Protein AF-A0A3M2YU98-F1 (afdb_monomer)

pLDDT: mean 91.95, std 7.42, range [61.0, 97.5]

Sequence (70 aa):
MCGRYALFRWTPAFAALPGFPADQQAQWNISPADWVLIMRAAENKDGIELVRARWGLTPAWLTDLSKTPA

InterPro domains:
  IPR003738 SOS response associated peptidase (SRAP) [PF02586] (1-66)
  IPR036590 SOS response associated peptidase-like [G3DSA:3.90.1680.10] (1-70)
  IPR036590 SOS response associated peptidase-like [SSF143081] (2-69)

Organism: Pseudomonas syringae pv. maculicola (NCBI:txid59511)

Radius of gyration: 13.98 Å; Cα contacts (8 Å, |Δi|>4): 87; chains: 1; bounding box: 28×33×30 Å

Structure (mmCIF, N/CA/C/O backbone):
data_AF-A0A3M2YU98-F1
#
_entry.id   AF-A0A3M2YU98-F1
#
loop_
_atom_site.group_PDB
_atom_site.id
_atom_site.type_symbol
_atom_site.label_atom_id
_atom_site.label_alt_id
_atom_site.label_comp_id
_atom_site.label_asym_id
_atom_site.label_entity_id
_atom_site.label_seq_id
_atom_site.pdbx_PDB_ins_code
_atom_site.Cartn_x
_atom_site.Cartn_y
_atom_site.Cartn_z
_atom_site.occupancy
_atom_site.B_iso_or_equiv
_atom_site.auth_seq_id
_atom_site.auth_comp_id
_atom_site.auth_asym_id
_atom_site.auth_atom_id
_atom_site.pdbx_PDB_model_num
ATOM 1 N N . MET A 1 1 ? -1.509 5.247 -18.820 1.00 68.69 1 MET A N 1
ATOM 2 C CA . MET A 1 1 ? -1.112 4.452 -17.637 1.00 68.69 1 MET A CA 1
ATOM 3 C C . MET A 1 1 ? -0.096 5.280 -16.850 1.00 68.69 1 MET A C 1
ATOM 5 O O . MET A 1 1 ? 0.731 5.919 -17.486 1.00 68.69 1 MET A O 1
ATOM 9 N N . CYS A 1 2 ? -0.197 5.357 -15.521 1.00 86.81 2 CYS A N 1
ATOM 10 C CA . CYS A 1 2 ? 0.741 6.105 -14.671 1.00 86.81 2 CYS A CA 1
ATOM 11 C C . CYS A 1 2 ? 1.850 5.160 -14.185 1.00 86.81 2 CYS A C 1
ATOM 13 O O . CYS A 1 2 ? 1.532 4.089 -13.680 1.00 86.81 2 CYS A O 1
ATOM 15 N N . GLY A 1 3 ? 3.119 5.545 -14.353 1.00 93.44 3 GLY A N 1
ATOM 16 C CA . GLY A 1 3 ? 4.270 4.738 -13.935 1.00 93.44 3 GLY A CA 1
ATOM 17 C C . GLY A 1 3 ? 4.920 5.180 -12.625 1.00 93.44 3 GLY A C 1
ATOM 18 O O . GLY A 1 3 ? 5.759 4.457 -12.120 1.00 93.44 3 GLY A O 1
ATOM 19 N N . ARG A 1 4 ? 4.578 6.344 -12.059 1.00 96.56 4 ARG A N 1
ATOM 20 C CA . ARG A 1 4 ? 5.170 6.844 -10.804 1.00 96.56 4 ARG A CA 1
ATOM 21 C C . ARG A 1 4 ? 4.151 7.639 -10.008 1.00 96.56 4 ARG A C 1
ATOM 23 O O . ARG A 1 4 ? 3.443 8.463 -10.580 1.00 96.56 4 ARG A O 1
ATOM 30 N N . TYR A 1 5 ? 4.115 7.443 -8.698 1.00 96.94 5 TYR A N 1
ATOM 31 C CA . TYR A 1 5 ? 3.289 8.254 -7.803 1.00 96.94 5 TYR A CA 1
ATOM 32 C C . TYR A 1 5 ? 3.937 8.397 -6.426 1.00 96.94 5 TYR A C 1
ATOM 34 O O . TYR A 1 5 ? 5.037 7.904 -6.192 1.00 96.94 5 TYR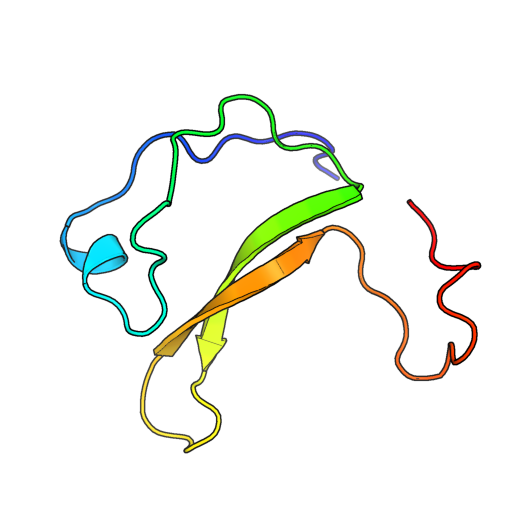 A O 1
ATOM 42 N N . ALA A 1 6 ? 3.277 9.111 -5.518 1.00 97.38 6 ALA A N 1
ATOM 43 C CA . ALA A 1 6 ? 3.792 9.369 -4.184 1.00 97.38 6 ALA A CA 1
ATOM 44 C C . ALA A 1 6 ? 2.715 9.121 -3.117 1.00 97.38 6 ALA A C 1
ATOM 46 O O . ALA A 1 6 ? 1.539 9.412 -3.334 1.00 97.38 6 ALA A O 1
ATOM 47 N N . LEU A 1 7 ? 3.137 8.617 -1.958 1.00 96.94 7 LEU A N 1
ATOM 48 C CA . LEU A 1 7 ? 2.351 8.484 -0.731 1.00 96.94 7 LEU A CA 1
ATOM 49 C C . LEU A 1 7 ? 3.173 9.092 0.410 1.00 96.94 7 LEU A C 1
ATOM 51 O O . LEU A 1 7 ? 3.884 8.407 1.137 1.00 96.94 7 LEU A O 1
ATOM 55 N N . PHE A 1 8 ? 3.126 10.414 0.523 1.00 97.00 8 PHE A N 1
ATOM 56 C CA . PHE A 1 8 ? 3.921 11.176 1.495 1.00 97.00 8 PHE A CA 1
ATOM 57 C C . PHE A 1 8 ? 3.066 11.886 2.549 1.00 97.00 8 PHE A C 1
ATOM 59 O O . PHE A 1 8 ? 3.595 12.511 3.463 1.00 97.00 8 PHE A O 1
ATOM 66 N N . ARG A 1 9 ? 1.739 11.808 2.414 1.00 96.38 9 ARG A N 1
ATOM 67 C CA . ARG A 1 9 ? 0.771 12.390 3.340 1.00 96.38 9 ARG A CA 1
ATOM 68 C C . ARG A 1 9 ? -0.470 11.510 3.400 1.00 96.38 9 ARG A C 1
ATOM 70 O O . ARG A 1 9 ? -0.890 10.962 2.386 1.00 96.38 9 ARG A O 1
ATOM 77 N N . TRP A 1 10 ? -1.077 11.430 4.576 1.00 96.69 10 TRP A N 1
ATOM 78 C CA . TRP A 1 10 ? -2.324 10.712 4.820 1.00 96.69 10 TRP A CA 1
ATOM 79 C C . TRP A 1 10 ? -3.136 11.409 5.913 1.00 96.69 10 TRP A C 1
ATOM 81 O O . TRP A 1 10 ? -2.629 12.267 6.640 1.00 96.69 10 TRP A O 1
ATOM 91 N N . THR A 1 11 ? -4.420 11.068 6.006 1.00 97.25 11 THR A N 1
ATOM 92 C CA . THR A 1 11 ? -5.304 11.571 7.062 1.00 97.25 11 THR A CA 1
ATOM 93 C C . THR A 1 11 ? -5.185 10.703 8.320 1.00 97.25 11 THR A C 1
ATOM 95 O O . THR A 1 11 ? -4.863 9.517 8.212 1.00 97.25 11 THR A O 1
ATOM 98 N N . PRO A 1 12 ? -5.500 11.239 9.513 1.00 97.00 12 PRO A N 1
ATOM 99 C CA . PRO A 1 12 ? -5.583 10.426 10.727 1.00 97.00 12 PRO A CA 1
ATOM 100 C C . PRO A 1 12 ? -6.579 9.267 10.601 1.00 97.00 12 PRO A C 1
ATOM 102 O O . PRO A 1 12 ? -6.300 8.172 11.068 1.00 97.00 12 PRO A O 1
ATOM 105 N N 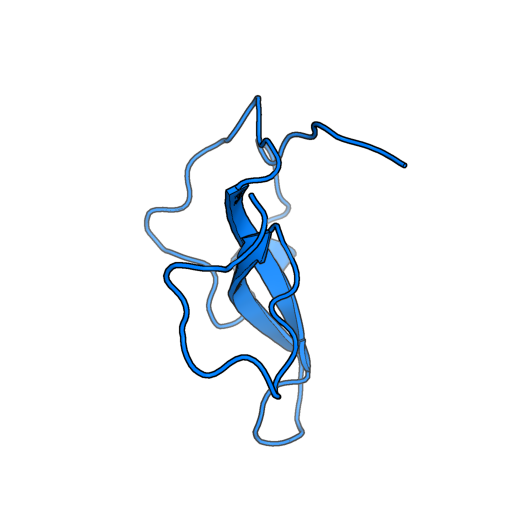. ALA A 1 13 ? -7.706 9.479 9.910 1.00 96.56 13 ALA A N 1
ATOM 106 C CA . ALA A 1 13 ? -8.701 8.433 9.670 1.00 96.56 13 ALA A CA 1
ATOM 107 C C . ALA A 1 13 ? -8.143 7.275 8.827 1.00 96.56 13 ALA A C 1
ATOM 109 O O . ALA A 1 1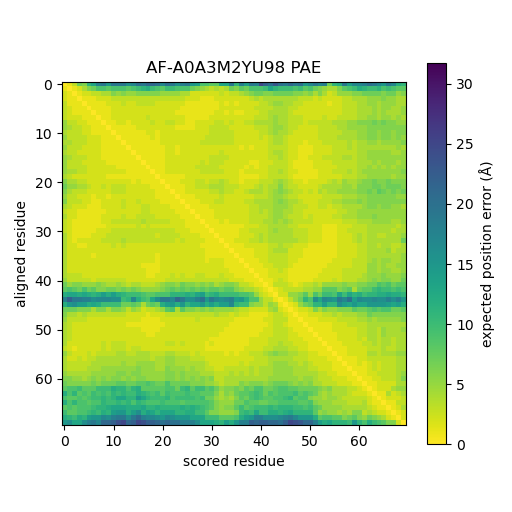3 ? -8.410 6.119 9.130 1.00 96.56 13 ALA A O 1
ATOM 110 N N . PHE A 1 14 ? -7.332 7.574 7.806 1.00 95.56 14 PHE A N 1
ATOM 111 C CA . PHE A 1 14 ? -6.651 6.548 7.015 1.00 95.56 14 PHE A CA 1
ATO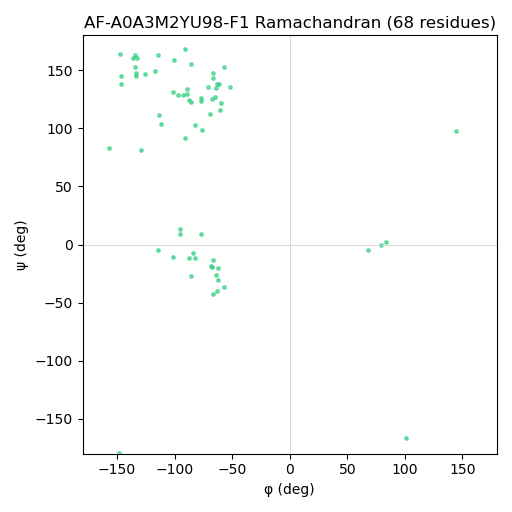M 112 C C . PHE A 1 14 ? -5.612 5.789 7.850 1.00 95.56 14 PHE A C 1
ATOM 114 O O . PHE A 1 14 ? -5.555 4.566 7.785 1.00 95.56 14 PHE A O 1
ATOM 121 N N . ALA A 1 15 ? -4.833 6.498 8.674 1.00 96.81 15 ALA A N 1
ATOM 122 C CA . ALA A 1 15 ? -3.849 5.881 9.567 1.00 96.81 15 ALA A CA 1
ATOM 123 C C . ALA A 1 15 ? -4.466 5.063 10.714 1.00 96.81 15 ALA A C 1
ATOM 125 O O . ALA A 1 15 ? -3.784 4.236 11.309 1.00 96.81 15 ALA A O 1
ATOM 126 N N . ALA A 1 16 ? -5.745 5.284 11.023 1.00 96.06 16 ALA A N 1
ATOM 127 C CA . ALA A 1 16 ? -6.491 4.514 12.012 1.00 96.06 16 ALA A CA 1
ATOM 128 C C . ALA A 1 16 ? -7.083 3.210 11.447 1.00 96.06 16 ALA A C 1
ATOM 130 O O . ALA A 1 16 ? -7.641 2.422 12.211 1.00 96.06 16 ALA A O 1
ATOM 131 N N . LEU A 1 17 ? -6.998 2.979 10.130 1.00 95.75 17 LEU A N 1
ATOM 132 C CA . LEU A 1 17 ? -7.502 1.747 9.533 1.00 95.75 17 LEU A CA 1
ATOM 133 C C . LEU A 1 17 ? -6.675 0.537 9.994 1.00 95.75 17 LEU A C 1
ATOM 135 O O . LEU A 1 17 ? -5.446 0.637 10.099 1.00 95.75 17 LEU A O 1
ATOM 139 N N . PRO A 1 18 ? -7.318 -0.626 10.216 1.00 95.31 18 PRO A N 1
ATOM 140 C CA . PRO A 1 18 ? -6.610 -1.866 10.501 1.00 95.31 18 PRO A CA 1
ATOM 141 C C . PRO A 1 18 ? -5.537 -2.144 9.446 1.00 95.31 18 PRO A C 1
ATOM 143 O O . PRO A 1 18 ? -5.778 -1.982 8.251 1.00 95.31 18 PRO A O 1
ATOM 146 N N . GLY A 1 19 ? -4.346 -2.541 9.893 1.00 95.00 19 GLY A N 1
ATOM 147 C CA . GLY A 1 19 ? -3.223 -2.858 9.010 1.00 95.00 19 GLY A CA 1
ATOM 148 C C . GLY A 1 19 ? -2.388 -1.659 8.541 1.00 95.00 19 GLY A C 1
ATOM 149 O O . GLY A 1 19 ? -1.413 -1.858 7.814 1.00 95.00 19 GLY A O 1
ATOM 150 N N . PHE A 1 20 ? -2.687 -0.426 8.980 1.00 96.94 20 PHE A N 1
ATOM 151 C CA . PHE A 1 20 ? -1.764 0.694 8.770 1.00 96.94 20 PHE A CA 1
ATOM 152 C C . PHE A 1 20 ? -0.405 0.406 9.453 1.00 96.94 20 PHE A C 1
ATOM 154 O O . PHE A 1 20 ? -0.375 0.184 10.667 1.00 96.94 20 PHE A O 1
ATOM 161 N N . PRO A 1 21 ? 0.729 0.389 8.722 1.00 95.38 21 PRO A N 1
ATOM 162 C CA . PRO A 1 21 ? 2.014 0.008 9.306 1.00 95.38 21 PRO A CA 1
ATOM 163 C C . PRO A 1 21 ? 2.558 1.067 10.275 1.00 95.38 21 PRO A C 1
ATOM 165 O O . PRO A 1 21 ? 2.601 2.251 9.945 1.00 95.38 21 PRO A O 1
ATOM 168 N N . ALA A 1 22 ? 3.056 0.644 11.442 1.00 93.94 22 ALA A N 1
ATOM 169 C CA . ALA A 1 22 ? 3.668 1.549 12.425 1.00 93.94 22 ALA A CA 1
ATOM 170 C C . ALA A 1 22 ? 4.948 2.233 11.903 1.00 93.94 22 ALA A C 1
ATOM 172 O O . ALA A 1 22 ? 5.303 3.325 12.336 1.00 93.94 22 ALA A O 1
ATOM 173 N N . ASP A 1 23 ? 5.628 1.590 10.957 1.00 94.69 23 ASP A N 1
ATOM 174 C CA . ASP A 1 23 ? 6.833 2.051 10.271 1.00 94.69 23 ASP A CA 1
ATOM 175 C C . ASP A 1 23 ? 6.528 2.747 8.931 1.00 94.69 23 ASP A C 1
ATOM 177 O O . ASP A 1 23 ? 7.439 2.942 8.126 1.00 94.69 23 ASP A O 1
ATOM 181 N N . GLN A 1 24 ? 5.269 3.114 8.649 1.00 95.44 24 GLN A N 1
ATOM 182 C CA . GLN A 1 24 ? 4.916 3.787 7.399 1.00 95.44 24 GLN A CA 1
ATOM 183 C C . GLN A 1 24 ? 5.652 5.129 7.271 1.00 95.44 24 GLN A C 1
ATOM 185 O O . GLN A 1 24 ? 5.414 6.074 8.022 1.00 95.44 24 GLN A O 1
ATOM 190 N N . GLN A 1 25 ? 6.522 5.221 6.264 1.00 95.06 25 GLN A N 1
ATOM 191 C CA . GLN A 1 25 ? 7.267 6.431 5.926 1.00 95.06 25 GLN A CA 1
ATOM 192 C C . GLN A 1 25 ? 6.626 7.165 4.748 1.00 95.06 25 GLN A C 1
ATOM 194 O O . GLN A 1 25 ? 5.898 6.582 3.940 1.00 95.06 25 GLN A O 1
ATOM 199 N N . ALA A 1 26 ? 6.932 8.455 4.630 1.00 96.56 26 ALA A N 1
ATOM 200 C CA . ALA A 1 26 ? 6.594 9.226 3.447 1.00 96.56 26 ALA A CA 1
ATOM 201 C C . ALA A 1 26 ? 7.411 8.742 2.237 1.00 96.56 26 ALA A C 1
ATOM 203 O O . ALA A 1 26 ? 8.641 8.732 2.267 1.00 96.56 26 ALA A O 1
ATOM 204 N N . GLN A 1 27 ? 6.729 8.377 1.153 1.00 96.94 27 GLN A N 1
ATOM 205 C CA . GLN A 1 27 ? 7.335 7.923 -0.097 1.00 96.94 27 GLN A CA 1
ATOM 206 C C . GLN A 1 27 ? 7.049 8.944 -1.203 1.00 96.94 27 GLN A C 1
ATOM 208 O O . GLN A 1 27 ? 5.910 9.108 -1.637 1.00 96.94 27 GLN A O 1
ATOM 213 N N . TRP A 1 28 ? 8.087 9.634 -1.672 1.00 97.50 28 TRP A N 1
ATOM 214 C CA . TRP A 1 28 ? 7.977 10.693 -2.689 1.00 97.50 28 TRP A CA 1
ATOM 215 C C . TRP A 1 28 ? 8.040 10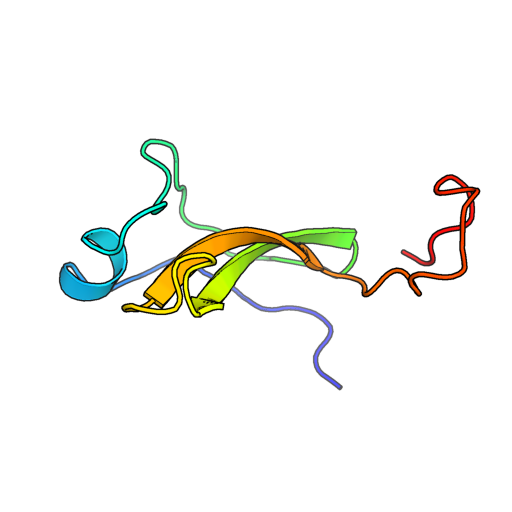.180 -4.126 1.00 97.50 28 TRP A C 1
ATOM 217 O O . TRP A 1 28 ? 7.795 10.930 -5.069 1.00 97.50 28 TRP A O 1
ATOM 227 N N . ASN A 1 29 ? 8.418 8.915 -4.294 1.00 96.69 29 ASN A N 1
ATOM 228 C CA . ASN A 1 29 ? 8.683 8.337 -5.592 1.00 96.69 29 ASN A CA 1
ATOM 229 C C . ASN A 1 29 ? 8.535 6.809 -5.565 1.00 96.69 29 ASN A C 1
ATOM 231 O O . ASN A 1 29 ? 9.517 6.087 -5.422 1.00 96.69 29 ASN A O 1
ATOM 235 N N . ILE A 1 30 ? 7.300 6.348 -5.699 1.00 97.00 30 ILE A N 1
ATOM 236 C CA . ILE A 1 30 ? 6.940 4.942 -5.847 1.00 97.00 30 ILE A CA 1
ATOM 237 C C . ILE A 1 30 ? 6.955 4.613 -7.339 1.00 97.00 30 ILE A C 1
ATOM 239 O O . ILE A 1 30 ? 6.348 5.331 -8.139 1.00 97.00 30 ILE A O 1
ATOM 243 N N . SER A 1 31 ? 7.646 3.540 -7.706 1.00 96.19 31 SER A N 1
ATOM 244 C CA . SER A 1 31 ? 7.771 3.023 -9.072 1.00 96.19 31 SER A CA 1
ATOM 245 C C . SER A 1 31 ? 7.101 1.649 -9.188 1.00 96.19 31 SER A C 1
ATOM 247 O O . SER A 1 31 ? 6.856 0.998 -8.165 1.00 96.19 31 SER A O 1
ATOM 249 N N . PRO A 1 32 ? 6.805 1.160 -10.410 1.00 94.56 32 PRO A N 1
ATOM 250 C CA . PRO A 1 32 ? 6.445 -0.232 -10.587 1.00 94.56 32 PRO A CA 1
ATOM 251 C C . PRO A 1 32 ? 7.609 -1.036 -10.034 1.00 94.56 32 PRO A C 1
ATOM 253 O O . PRO A 1 32 ? 8.748 -0.572 -9.972 1.00 94.56 32 PRO A O 1
ATOM 256 N N . ALA A 1 33 ? 7.307 -2.224 -9.580 1.00 92.25 33 ALA A N 1
ATOM 257 C CA . ALA A 1 33 ? 8.246 -3.007 -8.821 1.00 92.25 33 ALA A CA 1
ATOM 258 C C . ALA A 1 33 ? 8.424 -2.651 -7.307 1.00 92.25 33 ALA A C 1
ATOM 260 O O . ALA A 1 33 ? 9.095 -3.392 -6.584 1.00 92.25 33 ALA A O 1
ATOM 261 N N . ASP A 1 34 ? 7.723 -1.649 -6.766 1.00 94.19 34 ASP A N 1
ATOM 262 C CA . ASP A 1 34 ? 7.753 -1.360 -5.321 1.00 94.19 34 ASP A CA 1
ATOM 263 C C . ASP A 1 34 ? 6.665 -2.095 -4.512 1.00 94.19 34 ASP A C 1
ATOM 265 O O . ASP A 1 34 ? 5.721 -2.690 -5.053 1.00 94.19 34 ASP A O 1
ATOM 269 N N . TRP A 1 35 ? 6.807 -2.053 -3.183 1.00 93.44 35 TRP A N 1
ATOM 270 C CA . TRP A 1 35 ? 5.747 -2.383 -2.228 1.00 93.44 35 TRP A CA 1
ATOM 271 C C . TRP A 1 35 ? 4.925 -1.142 -1.903 1.00 93.44 35 TRP A C 1
ATOM 273 O O . TRP A 1 35 ? 5.467 -0.076 -1.610 1.00 93.44 35 TRP A O 1
AT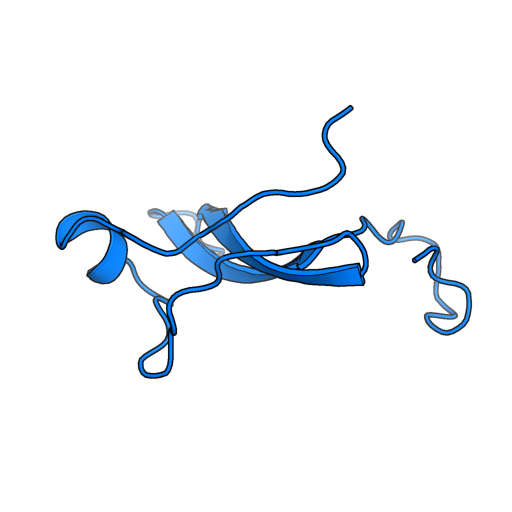OM 283 N N . VAL A 1 36 ? 3.607 -1.300 -1.932 1.00 95.44 36 VAL A N 1
ATOM 284 C CA . VAL A 1 36 ? 2.643 -0.211 -1.807 1.00 95.44 36 VAL A CA 1
ATOM 285 C C . VAL A 1 36 ? 1.537 -0.592 -0.837 1.00 95.44 36 VAL A C 1
ATOM 287 O O . VAL A 1 36 ? 1.226 -1.771 -0.665 1.00 95.44 36 VAL A O 1
ATOM 290 N N . LEU A 1 37 ? 0.939 0.406 -0.194 1.00 96.56 37 LEU A N 1
ATOM 291 C CA . LEU A 1 37 ? -0.206 0.197 0.681 1.00 96.56 37 LEU A CA 1
ATOM 292 C C . LEU A 1 37 ? -1.491 0.242 -0.152 1.00 96.56 37 LEU A C 1
ATOM 294 O O . LEU A 1 37 ? -1.735 1.223 -0.856 1.00 96.56 37 LEU A O 1
ATOM 298 N N . ILE A 1 38 ? -2.300 -0.812 -0.078 1.00 95.88 38 ILE A N 1
ATOM 299 C CA . ILE A 1 38 ? -3.611 -0.881 -0.729 1.00 95.88 38 ILE A CA 1
ATOM 300 C C . ILE A 1 38 ? -4.707 -1.011 0.320 1.00 95.88 38 ILE A C 1
ATOM 302 O O . ILE A 1 38 ? -4.498 -1.613 1.370 1.00 95.88 38 ILE A O 1
ATOM 306 N N . MET A 1 39 ? -5.881 -0.471 0.010 1.00 95.81 39 MET A N 1
ATOM 307 C CA . MET A 1 39 ? -7.093 -0.684 0.792 1.00 95.81 39 MET A CA 1
ATOM 308 C C . MET A 1 39 ? -7.912 -1.794 0.145 1.00 95.81 39 MET A C 1
ATOM 310 O O . MET A 1 39 ? -8.187 -1.734 -1.055 1.00 95.81 39 MET A O 1
ATOM 314 N N . ARG A 1 40 ? -8.303 -2.798 0.927 1.00 95.19 40 ARG A N 1
ATOM 315 C CA . ARG A 1 40 ? -9.153 -3.902 0.468 1.00 95.19 40 ARG A CA 1
ATOM 316 C C . ARG A 1 40 ? -10.265 -4.188 1.472 1.00 95.19 40 ARG A C 1
ATOM 318 O O . ARG A 1 40 ? -10.188 -3.763 2.622 1.00 95.19 40 ARG A O 1
ATOM 325 N N . ALA A 1 41 ? -11.292 -4.909 1.030 1.00 95.44 41 ALA A N 1
ATOM 326 C CA . ALA A 1 41 ? -12.268 -5.495 1.943 1.00 95.44 41 ALA A CA 1
ATOM 327 C C . ALA A 1 41 ? -11.572 -6.525 2.845 1.00 95.44 41 ALA A C 1
ATOM 329 O O . ALA A 1 41 ? -10.737 -7.295 2.362 1.00 95.44 41 ALA A O 1
ATOM 330 N N . ALA A 1 42 ? -11.915 -6.526 4.131 1.00 92.75 42 ALA A N 1
ATOM 331 C CA . ALA A 1 42 ? -11.357 -7.475 5.084 1.00 92.75 42 ALA A CA 1
ATOM 332 C C . ALA A 1 42 ? -11.805 -8.915 4.766 1.00 92.75 42 ALA A C 1
ATOM 334 O O . ALA A 1 42 ? -12.916 -9.152 4.284 1.00 92.75 42 ALA A O 1
ATOM 335 N N . GLU A 1 43 ? -10.946 -9.898 5.050 1.00 86.50 43 GLU A N 1
ATOM 336 C CA . GLU A 1 43 ? -11.213 -11.315 4.742 1.00 86.50 43 GLU A CA 1
ATOM 337 C C . GLU A 1 43 ? -12.435 -11.873 5.487 1.00 86.50 43 GLU A C 1
ATOM 339 O O . GLU A 1 43 ? -13.159 -12.719 4.960 1.00 86.50 43 GLU A O 1
ATOM 344 N N . ASN A 1 44 ? -12.720 -11.351 6.682 1.00 84.69 44 ASN A N 1
ATOM 345 C CA . ASN A 1 44 ? -13.901 -11.697 7.475 1.00 84.69 44 ASN A CA 1
ATOM 346 C C . ASN A 1 44 ? -15.203 -11.031 6.975 1.00 84.69 44 ASN A C 1
ATOM 348 O O . ASN A 1 44 ? -16.225 -11.161 7.640 1.00 84.69 44 ASN A O 1
ATOM 352 N N . LYS A 1 45 ? -15.184 -10.376 5.802 1.00 76.81 45 LYS A N 1
ATOM 353 C CA . LYS A 1 45 ? -16.311 -9.708 5.116 1.00 76.81 45 LYS A CA 1
ATOM 354 C C . LYS A 1 45 ? -16.870 -8.454 5.791 1.00 76.81 45 LYS A C 1
ATOM 356 O O . LYS A 1 45 ? -17.685 -7.776 5.168 1.00 76.81 45 LYS A O 1
ATOM 361 N N . ASP A 1 46 ? -16.381 -8.097 6.973 1.00 85.00 46 ASP A N 1
ATOM 362 C CA . ASP A 1 46 ? -16.819 -6.911 7.700 1.00 85.00 46 ASP A CA 1
ATOM 363 C C . ASP A 1 46 ? -15.699 -5.867 7.751 1.00 85.00 46 ASP A C 1
ATOM 365 O O . ASP A 1 46 ? -14.748 -5.960 8.525 1.00 85.00 46 ASP A O 1
ATOM 369 N N . GLY A 1 47 ? -15.841 -4.835 6.917 1.00 90.94 47 GLY A N 1
ATOM 370 C CA . GLY A 1 47 ? -14.988 -3.649 6.937 1.00 90.94 47 GLY A CA 1
ATOM 371 C C . GLY A 1 47 ? -13.891 -3.614 5.873 1.00 90.94 47 GLY A C 1
ATOM 372 O O . GLY A 1 47 ? -13.898 -4.347 4.882 1.00 90.94 47 GLY A O 1
ATOM 373 N N . ILE A 1 48 ? -12.965 -2.679 6.075 1.00 95.31 48 ILE A N 1
ATOM 374 C CA . ILE A 1 48 ? -11.835 -2.393 5.191 1.00 95.31 48 ILE A CA 1
ATOM 375 C C . ILE A 1 48 ? -10.535 -2.448 5.985 1.00 95.31 48 ILE A C 1
ATOM 377 O O . ILE A 1 48 ? -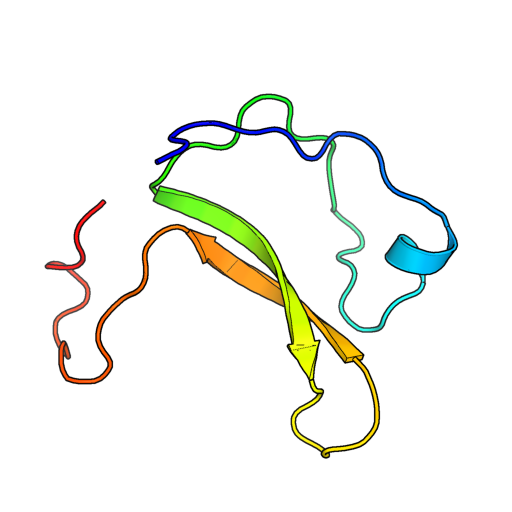10.492 -2.067 7.155 1.00 95.31 48 ILE A O 1
ATOM 381 N N . GLU A 1 49 ? -9.471 -2.881 5.328 1.00 96.00 49 GLU A N 1
ATOM 382 C CA . GLU A 1 49 ? -8.130 -2.930 5.898 1.00 96.00 49 GLU A CA 1
ATOM 383 C C . GLU A 1 49 ? -7.093 -2.420 4.901 1.00 96.00 49 GLU A C 1
ATOM 385 O O . GLU A 1 49 ? -7.322 -2.376 3.686 1.00 96.00 49 GLU A O 1
ATOM 390 N N . LEU A 1 50 ? -5.939 -2.041 5.436 1.00 96.88 50 LEU A N 1
ATOM 391 C CA . LEU A 1 50 ? -4.759 -1.687 4.674 1.00 96.88 50 LEU A CA 1
ATOM 392 C C . LEU A 1 50 ? -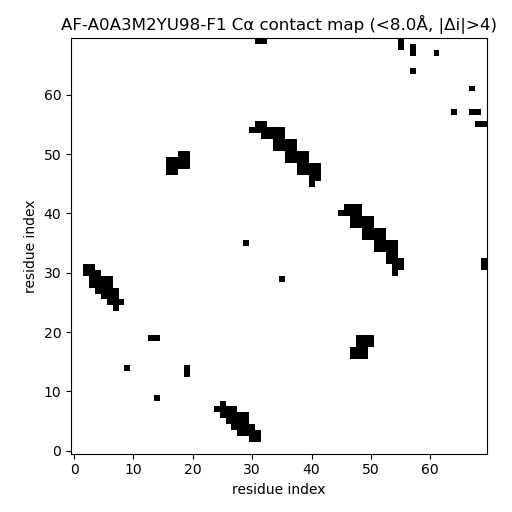3.776 -2.850 4.686 1.00 96.88 50 LEU A C 1
ATOM 394 O O . LEU A 1 50 ? -3.446 -3.389 5.737 1.00 96.88 50 LEU A O 1
ATOM 398 N N . VAL A 1 51 ? -3.278 -3.217 3.511 1.00 96.12 51 VAL A N 1
ATOM 399 C CA . VAL A 1 51 ? -2.268 -4.270 3.374 1.00 96.12 51 VAL A CA 1
ATOM 400 C C . VAL A 1 51 ? -1.144 -3.818 2.457 1.00 96.12 51 VAL A C 1
ATOM 402 O O . VAL A 1 51 ? -1.356 -3.056 1.510 1.00 96.12 51 VAL A O 1
ATOM 405 N N . ARG A 1 52 ? 0.074 -4.293 2.734 1.00 95.75 52 ARG A N 1
ATOM 406 C CA . ARG A 1 52 ? 1.203 -4.124 1.816 1.00 95.75 52 ARG A CA 1
ATOM 407 C C . ARG A 1 52 ? 1.059 -5.117 0.672 1.00 95.75 52 ARG A C 1
ATOM 409 O O . ARG A 1 52 ? 0.952 -6.319 0.895 1.00 95.75 52 ARG A O 1
ATOM 416 N N . ALA A 1 53 ? 1.091 -4.606 -0.548 1.00 94.62 53 ALA A N 1
ATOM 417 C CA . ALA A 1 53 ? 1.037 -5.395 -1.763 1.00 94.62 53 ALA A CA 1
ATOM 418 C C . ALA A 1 53 ? 2.117 -4.944 -2.740 1.00 94.62 53 ALA A C 1
ATOM 420 O O . ALA A 1 53 ? 2.668 -3.847 -2.654 1.00 94.62 53 ALA A O 1
ATOM 421 N N . ARG A 1 54 ? 2.425 -5.824 -3.679 1.00 93.19 54 ARG A N 1
ATOM 422 C CA . ARG A 1 54 ? 3.435 -5.595 -4.695 1.00 93.19 54 ARG A CA 1
ATOM 423 C C . ARG A 1 54 ? 2.793 -4.847 -5.870 1.00 93.19 54 ARG A C 1
ATOM 425 O O . ARG A 1 54 ? 1.796 -5.318 -6.415 1.00 93.19 54 ARG A O 1
ATOM 432 N N . TRP A 1 55 ? 3.311 -3.673 -6.251 1.00 94.38 55 TRP A N 1
ATOM 433 C CA . TRP A 1 55 ? 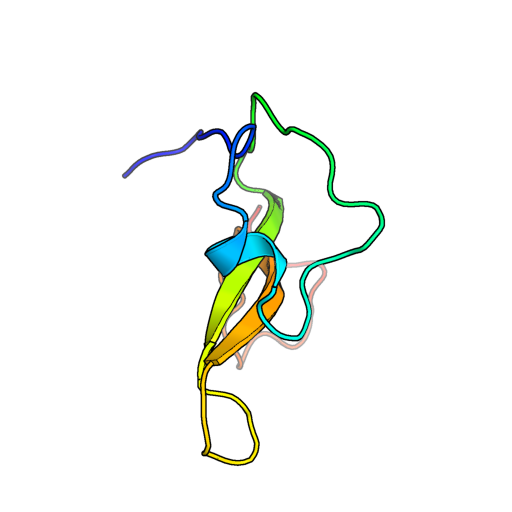2.800 -2.957 -7.426 1.00 94.38 55 TRP A CA 1
ATOM 434 C C . TRP A 1 55 ? 3.310 -3.632 -8.702 1.00 94.38 55 TRP A C 1
ATOM 436 O O . TRP A 1 55 ? 4.461 -3.459 -9.106 1.00 94.38 55 TRP A O 1
ATOM 446 N N . GLY A 1 56 ? 2.437 -4.463 -9.266 1.00 92.00 56 GLY A N 1
ATOM 447 C CA . GLY A 1 56 ? 2.705 -5.357 -10.389 1.00 92.00 56 GLY A CA 1
ATOM 448 C C . GLY A 1 56 ? 1.912 -6.641 -10.173 1.00 92.00 56 GLY A C 1
ATOM 449 O O . GLY A 1 56 ? 2.306 -7.483 -9.373 1.00 92.00 56 GLY A O 1
ATOM 450 N N . LEU A 1 57 ? 0.743 -6.757 -10.810 1.00 91.31 57 LEU A N 1
ATOM 451 C CA . LEU A 1 57 ? -0.165 -7.879 -10.571 1.00 91.31 57 LEU A CA 1
ATOM 452 C C . LEU A 1 57 ? 0.435 -9.173 -11.131 1.00 91.31 57 LEU A C 1
ATOM 454 O O . LEU A 1 57 ? 0.507 -9.350 -12.347 1.00 91.31 57 LEU A O 1
ATOM 458 N N . THR A 1 58 ? 0.801 -10.096 -10.246 1.00 90.75 58 THR A N 1
ATOM 459 C CA . THR A 1 58 ? 1.169 -11.458 -10.633 1.00 90.75 58 THR A CA 1
ATOM 460 C C . THR A 1 58 ? -0.094 -12.263 -10.943 1.00 90.75 58 THR A C 1
ATOM 462 O O . THR A 1 58 ? -0.968 -12.373 -10.079 1.00 90.75 58 THR A O 1
ATOM 465 N N . PRO A 1 59 ? -0.223 -12.851 -12.144 1.00 91.31 59 PRO A N 1
ATOM 466 C CA . PRO A 1 59 ? -1.337 -13.742 -12.436 1.00 91.31 59 PRO A CA 1
ATOM 467 C C . PRO A 1 59 ? -1.327 -14.957 -11.503 1.00 91.31 59 PRO A C 1
ATOM 469 O O . PRO A 1 59 ? -0.280 -15.562 -11.292 1.00 91.31 59 PRO A O 1
ATOM 472 N N . ALA A 1 60 ? -2.494 -15.368 -11.001 1.00 91.25 60 ALA A N 1
ATOM 473 C CA . ALA A 1 60 ? -2.603 -16.478 -10.045 1.00 91.25 60 ALA A CA 1
ATOM 474 C C . ALA A 1 60 ? -2.121 -17.838 -10.594 1.00 91.25 60 ALA A C 1
ATOM 476 O O . ALA A 1 60 ? -1.807 -18.738 -9.824 1.00 91.25 60 ALA A O 1
ATOM 477 N N . TRP A 1 61 ? -2.060 -17.994 -11.921 1.00 91.06 61 TRP A N 1
ATOM 478 C CA . TRP A 1 61 ? -1.546 -19.198 -12.580 1.00 91.06 61 TRP A CA 1
ATOM 479 C C . TRP A 1 61 ? -0.013 -19.225 -12.699 1.00 91.06 61 TRP A C 1
ATOM 481 O O . TRP A 1 61 ? 0.547 -20.267 -13.041 1.00 91.06 61 TRP A O 1
ATOM 491 N N . LEU A 1 62 ? 0.682 -18.109 -12.439 1.00 90.94 62 LEU A N 1
ATOM 492 C CA . LEU A 1 62 ? 2.141 -18.049 -12.478 1.00 90.94 62 LEU A CA 1
ATOM 493 C C . LEU A 1 62 ? 2.714 -18.562 -11.150 1.00 90.94 62 LEU A C 1
ATOM 495 O O . LEU A 1 62 ? 2.717 -17.857 -10.147 1.00 90.94 62 LEU A O 1
ATOM 499 N N . THR A 1 63 ? 3.213 -19.797 -11.150 1.00 86.94 63 THR A N 1
ATOM 500 C CA . THR A 1 63 ? 3.781 -20.446 -9.955 1.00 86.94 63 THR A CA 1
ATOM 501 C C . THR A 1 63 ? 5.257 -20.115 -9.730 1.00 86.94 63 THR A C 1
ATOM 503 O O . THR A 1 63 ? 5.731 -20.122 -8.597 1.00 86.94 63 THR A O 1
ATOM 506 N N . ASP A 1 64 ? 5.984 -19.797 -10.802 1.00 88.88 64 ASP A N 1
ATOM 507 C CA . ASP A 1 64 ? 7.381 -19.371 -10.755 1.00 88.88 64 ASP A CA 1
ATOM 508 C C . ASP A 1 64 ? 7.478 -17.844 -10.634 1.00 88.88 64 ASP A C 1
ATOM 510 O O . ASP A 1 64 ? 7.503 -17.112 -11.627 1.00 88.88 64 ASP A O 1
ATOM 514 N N . LEU A 1 65 ? 7.543 -17.364 -9.391 1.00 81.25 65 LEU A N 1
ATOM 515 C CA . LEU A 1 65 ? 7.586 -15.934 -9.075 1.00 81.25 65 LEU A CA 1
ATOM 516 C C . LEU A 1 65 ? 8.875 -15.241 -9.544 1.00 81.25 65 LEU A C 1
ATOM 518 O O . LEU A 1 65 ? 8.903 -14.012 -9.619 1.00 81.25 65 LEU A O 1
ATOM 522 N N . SER A 1 66 ? 9.922 -15.983 -9.923 1.00 83.56 66 SER A N 1
ATOM 523 C CA . SER A 1 66 ? 11.118 -15.383 -10.536 1.00 83.56 66 SER A CA 1
ATOM 524 C C . SER A 1 66 ? 10.838 -14.790 -11.923 1.00 83.56 66 SER A C 1
ATOM 526 O O . SER A 1 66 ? 11.577 -13.928 -12.389 1.00 83.56 66 SER A O 1
ATOM 528 N N . LYS A 1 67 ? 9.736 -15.205 -12.564 1.00 81.62 67 LYS A N 1
ATOM 529 C CA . LYS A 1 67 ? 9.287 -14.723 -13.878 1.00 81.62 67 LYS A CA 1
ATOM 530 C C . LYS A 1 67 ? 8.258 -13.599 -13.796 1.00 81.62 67 LYS A C 1
ATOM 532 O O . LYS A 1 67 ? 7.649 -13.251 -14.807 1.00 81.62 67 LYS A O 1
ATOM 537 N N . THR A 1 68 ? 8.019 -13.056 -12.604 1.00 75.50 68 THR A N 1
ATOM 538 C CA . THR A 1 68 ? 7.059 -11.965 -12.437 1.00 75.50 68 THR A CA 1
ATOM 539 C C . THR A 1 68 ? 7.560 -10.723 -13.188 1.00 75.50 68 THR A C 1
ATOM 541 O O . THR A 1 68 ? 8.702 -10.319 -12.961 1.00 75.50 68 THR A O 1
ATOM 544 N N . PRO A 1 69 ? 6.753 -10.108 -14.073 1.00 67.12 69 PRO A N 1
ATOM 545 C CA . PRO A 1 69 ? 7.146 -8.872 -14.742 1.00 67.12 69 PRO A CA 1
ATOM 546 C C . PRO A 1 69 ? 7.302 -7.740 -13.714 1.00 67.12 69 PRO A C 1
ATOM 548 O O . PRO A 1 69 ? 6.472 -7.601 -12.812 1.00 67.12 69 PRO A O 1
ATOM 551 N N . ALA A 1 70 ? 8.393 -6.981 -13.837 1.00 61.00 70 ALA A N 1
ATOM 552 C CA . ALA A 1 70 ? 8.718 -5.831 -12.992 1.00 61.00 70 ALA A CA 1
ATOM 553 C C . ALA A 1 70 ? 7.921 -4.584 -13.396 1.00 61.00 70 ALA A C 1
ATOM 555 O O . ALA A 1 70 ? 7.816 -4.329 -14.618 1.00 61.00 70 ALA A O 1
#

Solvent-accessible surface area (backbone atoms only — not comparable to full-atom values): 4590 Å² total; per-residue (Å²): 138,85,69,68,49,64,54,63,78,81,52,70,72,62,62,68,34,51,63,50,61,94,80,71,67,68,35,82,73,45,47,67,61,35,79,40,81,43,81,44,74,32,93,87,74,71,60,62,29,34,44,83,42,65,43,56,88,71,58,91,85,61,81,63,69,90,72,54,74,104

Secondary structure (DSSP, 8-state):
----EEE----HHHHTSTT--TT---EEEE-TTSEEEEEEE-TTSSSEEEEEEESS---TT---GGG---

Mean predicted aligned error: 4.22 Å

Foldseek 3Di:
DDFWDWDADDDVVLCPFAPNDPPDHTGGIDGQQDWDWDWDQDPVNPDIHIDIDHRADDDPPDPPCVPGDD